Protein AF-A0A6C8WKC7-F1 (afdb_monomer)

Mean predicted aligned error: 10.05 Å

Secondary structure (DSSP, 8-state):
---THHHHHHHHHHHTTTT-BTTEEEHHHHHHHHTS---HHHHHHHHHHTTPPPEEEEETTTEEEEEEEHHHHHHHH---GGGT-

Sequence (85 aa):
MATASAAVRAKNKLAERVGEGKNYAAIIPVEKK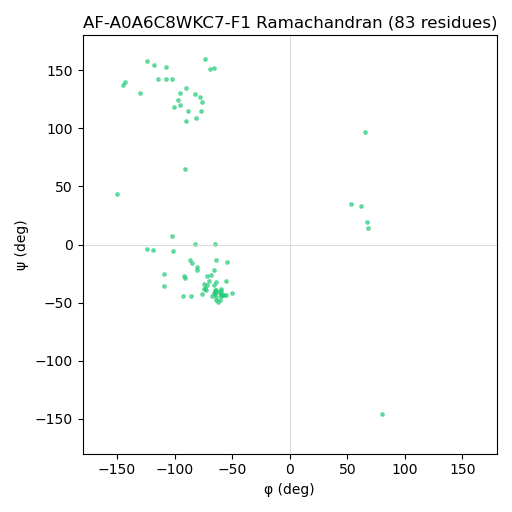LGQKFKWQPLRKWCRDNDVSPHDVDDPRFGSVKSWPRAAWLAVYGVDLRKIF

Structure (mmCIF, N/CA/C/O backbone):
data_AF-A0A6C8WKC7-F1
#
_entry.id   AF-A0A6C8WKC7-F1
#
loop_
_atom_site.group_PDB
_atom_site.id
_atom_site.type_symbol
_atom_site.label_atom_id
_atom_site.label_alt_id
_atom_site.label_comp_id
_atom_site.label_asym_id
_atom_site.label_entity_id
_atom_site.label_seq_id
_atom_site.pdbx_PDB_ins_code
_atom_site.Cartn_x
_atom_site.Cartn_y
_atom_site.Cartn_z
_atom_site.occupancy
_atom_site.B_iso_or_equiv
_atom_site.auth_seq_id
_atom_site.auth_comp_id
_atom_site.auth_asym_id
_atom_site.auth_atom_id
_atom_site.pdbx_PDB_model_num
ATOM 1 N N . MET A 1 1 ? -9.450 36.170 2.746 1.00 46.22 1 MET A N 1
ATOM 2 C CA . MET A 1 1 ? -10.184 35.088 2.055 1.00 46.22 1 MET A CA 1
ATOM 3 C C . MET A 1 1 ? -9.199 34.213 1.288 1.00 46.22 1 MET A C 1
ATOM 5 O O . MET A 1 1 ? -8.324 34.761 0.639 1.00 46.22 1 MET A O 1
ATOM 9 N N . ALA A 1 2 ? -9.403 32.893 1.374 1.00 50.88 2 ALA A N 1
ATOM 10 C CA . ALA A 1 2 ? -8.974 31.828 0.455 1.00 50.88 2 ALA A CA 1
ATOM 11 C C . ALA A 1 2 ? -7.473 31.512 0.256 1.00 50.88 2 ALA A C 1
ATOM 13 O O . ALA A 1 2 ? -6.861 31.996 -0.689 1.00 50.88 2 ALA A O 1
ATOM 14 N N . THR A 1 3 ? -6.964 30.502 0.982 1.00 43.00 3 THR A N 1
ATOM 15 C CA . THR A 1 3 ? -5.982 29.562 0.389 1.00 43.00 3 THR A CA 1
ATOM 16 C C . THR A 1 3 ? -6.032 28.147 0.979 1.00 43.00 3 THR A C 1
ATOM 18 O O . THR A 1 3 ? -5.016 27.484 1.164 1.00 43.00 3 THR A O 1
ATOM 21 N N . ALA A 1 4 ? -7.236 27.602 1.175 1.00 45.28 4 ALA A N 1
ATOM 22 C CA . ALA A 1 4 ? -7.416 26.153 1.346 1.00 45.28 4 ALA A CA 1
ATOM 23 C C . ALA A 1 4 ? -7.042 25.343 0.071 1.00 45.28 4 ALA A C 1
ATOM 25 O O . ALA A 1 4 ? -7.127 24.119 0.047 1.00 45.28 4 ALA A O 1
ATOM 26 N N . SER A 1 5 ? -6.601 26.012 -1.000 1.00 52.34 5 SER A N 1
ATOM 27 C CA . SER A 1 5 ? -6.496 25.477 -2.365 1.00 52.34 5 SER A CA 1
ATOM 28 C C . SER A 1 5 ? -5.079 25.057 -2.798 1.00 52.34 5 SER A C 1
ATOM 30 O O . SER A 1 5 ? -4.916 24.516 -3.895 1.00 52.34 5 SER A O 1
ATOM 32 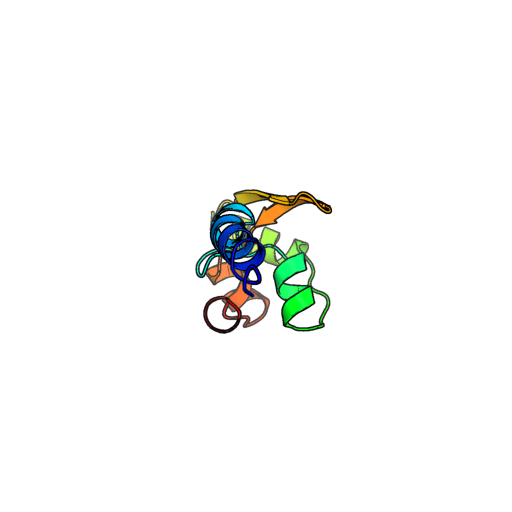N N . ALA A 1 6 ? -4.044 25.307 -1.984 1.00 45.97 6 ALA A N 1
ATOM 33 C CA . ALA A 1 6 ? -2.658 24.919 -2.294 1.00 45.97 6 ALA A CA 1
ATOM 34 C C . ALA A 1 6 ? -2.298 23.538 -1.716 1.00 45.97 6 ALA A C 1
ATOM 36 O O . ALA A 1 6 ? -1.773 22.679 -2.426 1.00 45.97 6 ALA A O 1
ATOM 37 N N . ALA A 1 7 ? -2.679 23.280 -0.461 1.00 49.09 7 ALA A N 1
ATOM 38 C CA . ALA A 1 7 ? -2.437 22.000 0.207 1.00 49.09 7 ALA A CA 1
ATOM 39 C C . ALA A 1 7 ? -3.173 20.824 -0.468 1.00 49.09 7 ALA A C 1
ATOM 41 O O . ALA A 1 7 ? -2.660 19.707 -0.516 1.00 49.09 7 ALA A O 1
ATOM 42 N N . VAL A 1 8 ? -4.351 21.079 -1.047 1.00 47.84 8 VAL A N 1
ATOM 43 C CA . VAL A 1 8 ? -5.153 20.056 -1.740 1.00 47.84 8 VAL A CA 1
ATOM 44 C C . VAL A 1 8 ? -4.545 19.681 -3.100 1.00 47.84 8 VAL A C 1
ATOM 46 O O . VAL A 1 8 ? -4.510 18.505 -3.454 1.00 47.84 8 VAL A O 1
ATOM 49 N N . ARG A 1 9 ? -3.979 20.647 -3.841 1.00 44.66 9 ARG A N 1
ATOM 50 C CA . ARG A 1 9 ? -3.332 20.379 -5.141 1.00 44.66 9 ARG A CA 1
ATOM 51 C C . ARG A 1 9 ? -2.000 19.642 -5.001 1.00 44.66 9 ARG A C 1
ATOM 53 O O . ARG A 1 9 ? -1.710 18.767 -5.813 1.00 44.66 9 ARG A O 1
ATOM 60 N N . ALA A 1 10 ? -1.234 19.924 -3.945 1.00 44.66 10 ALA A N 1
ATOM 61 C CA . ALA A 1 10 ? -0.035 19.151 -3.623 1.00 44.66 10 ALA A CA 1
ATOM 62 C C . ALA A 1 10 ? -0.375 17.694 -3.257 1.00 44.66 10 ALA A C 1
ATOM 64 O O . ALA A 1 10 ? 0.309 16.778 -3.707 1.00 44.66 10 ALA A O 1
ATOM 65 N N . LYS A 1 11 ? -1.473 17.461 -2.522 1.00 42.22 11 LYS A N 1
ATOM 66 C CA . LYS A 1 11 ? -1.929 16.105 -2.177 1.00 42.22 11 LYS A CA 1
ATOM 67 C C . LYS A 1 11 ? -2.334 15.258 -3.385 1.00 42.22 11 LYS A C 1
ATOM 69 O O . LYS A 1 11 ? -1.986 14.084 -3.422 1.00 42.22 11 LYS A O 1
ATOM 74 N N . ASN A 1 12 ? -2.999 15.837 -4.384 1.00 44.16 12 ASN A N 1
ATOM 75 C CA . ASN A 1 12 ? -3.423 15.069 -5.561 1.00 44.16 12 ASN A CA 1
ATOM 76 C C . ASN A 1 12 ? -2.246 14.652 -6.461 1.00 44.16 12 ASN A C 1
ATOM 7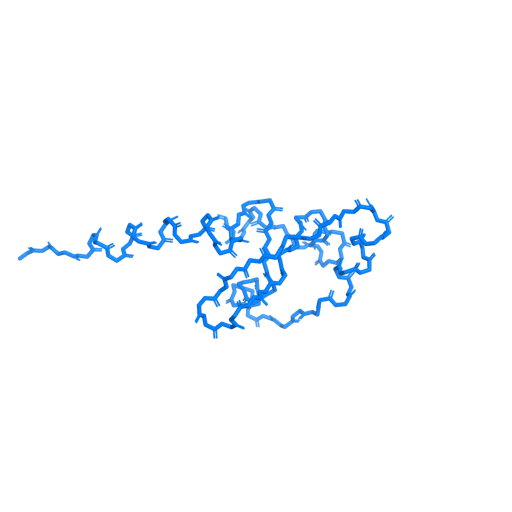8 O O . ASN A 1 12 ? -2.287 13.574 -7.038 1.00 44.16 12 ASN A O 1
ATOM 82 N N . LYS A 1 13 ? -1.171 15.450 -6.530 1.00 44.28 13 LYS A N 1
ATOM 83 C CA . LYS A 1 13 ? 0.051 15.092 -7.278 1.00 44.28 13 LYS A CA 1
ATOM 84 C C . LYS A 1 13 ? 0.976 14.142 -6.499 1.00 44.28 13 LYS A C 1
ATOM 86 O O . LYS A 1 13 ? 1.822 13.474 -7.085 1.00 44.28 13 LYS A O 1
ATOM 91 N N . LEU A 1 14 ? 0.808 14.075 -5.175 1.00 42.84 14 LEU A N 1
ATOM 92 C CA . LEU A 1 14 ? 1.476 13.101 -4.310 1.00 42.84 14 LEU A CA 1
ATOM 93 C C . LEU A 1 14 ? 0.864 11.700 -4.449 1.00 42.84 14 LEU A C 1
ATOM 95 O O . LEU A 1 14 ? 1.618 10.740 -4.424 1.00 42.84 14 LEU A O 1
ATOM 99 N N . ALA A 1 15 ? -0.445 11.562 -4.682 1.00 47.34 15 ALA A N 1
ATOM 100 C CA . ALA A 1 15 ? -1.089 10.251 -4.848 1.00 47.34 15 ALA A CA 1
ATOM 101 C C . ALA A 1 15 ? -0.509 9.431 -6.025 1.00 47.34 15 ALA A C 1
ATOM 103 O O . ALA A 1 15 ? -0.255 8.235 -5.889 1.00 47.34 15 ALA A O 1
ATOM 104 N N . GLU A 1 16 ? -0.177 10.087 -7.144 1.00 44.47 16 GLU A N 1
ATOM 105 C CA . GLU A 1 16 ? 0.507 9.441 -8.279 1.00 44.47 16 GLU A CA 1
ATOM 106 C C . GLU A 1 16 ? 1.958 9.037 -7.964 1.00 44.47 16 GLU A C 1
ATOM 108 O O . GLU A 1 16 ? 2.473 8.094 -8.559 1.00 44.47 16 GLU A O 1
ATOM 113 N N . ARG A 1 17 ? 2.621 9.720 -7.018 1.00 47.84 17 ARG A N 1
ATOM 114 C CA . ARG A 1 17 ? 4.010 9.438 -6.612 1.00 47.84 17 ARG A CA 1
ATOM 115 C C . ARG A 1 17 ? 4.140 8.471 -5.444 1.00 47.84 17 ARG A C 1
ATOM 117 O O . ARG A 1 17 ? 5.153 7.800 -5.377 1.00 47.84 17 ARG A O 1
ATOM 124 N N . VAL A 1 18 ? 3.146 8.379 -4.562 1.00 50.00 18 VAL A N 1
ATOM 125 C CA . VAL A 1 18 ? 3.145 7.493 -3.377 1.00 50.00 18 VAL A CA 1
ATOM 126 C C . VAL A 1 18 ? 2.728 6.063 -3.751 1.00 50.00 18 VAL A C 1
ATOM 128 O O . VAL A 1 18 ? 2.721 5.151 -2.927 1.00 50.00 18 VAL A O 1
ATOM 131 N N . GLY A 1 19 ? 2.439 5.817 -5.035 1.00 49.44 19 GLY A N 1
ATOM 132 C CA . GLY A 1 19 ? 1.888 4.540 -5.455 1.00 49.44 19 GLY A CA 1
ATOM 133 C C . GLY A 1 19 ? 0.541 4.320 -4.782 1.00 49.44 19 GLY A C 1
ATOM 134 O O . GLY A 1 19 ? 0.229 3.190 -4.449 1.00 49.44 19 GLY A O 1
ATOM 135 N N . GLU A 1 20 ? -0.213 5.399 -4.545 1.00 54.47 20 GLU A N 1
ATOM 136 C CA . GLU A 1 20 ? -1.641 5.394 -4.235 1.00 54.47 20 GLU A CA 1
ATOM 137 C C . GLU A 1 20 ? -2.377 5.511 -5.574 1.00 54.47 20 GLU A C 1
ATOM 139 O O . GLU A 1 20 ? -2.989 6.523 -5.913 1.00 54.47 20 GLU A O 1
ATOM 144 N N . GLY A 1 21 ? -2.228 4.481 -6.403 1.00 56.19 21 GLY A N 1
ATOM 145 C CA . GLY A 1 21 ? -2.874 4.404 -7.703 1.00 56.19 21 GLY A CA 1
ATOM 146 C C . GLY A 1 21 ? -4.002 3.384 -7.676 1.00 56.19 21 GLY A C 1
ATOM 147 O O . GLY A 1 21 ? -3.934 2.367 -6.995 1.00 56.19 21 GLY A O 1
ATOM 148 N N . LYS A 1 22 ? -5.010 3.557 -8.531 1.00 59.66 22 LYS A N 1
ATOM 149 C CA . LYS A 1 22 ? -6.078 2.554 -8.748 1.00 59.66 22 LYS A CA 1
ATOM 150 C C . LYS A 1 22 ? -5.555 1.151 -9.119 1.00 59.66 22 LYS A C 1
ATOM 152 O O . LYS A 1 22 ? -6.309 0.178 -9.080 1.00 59.66 22 LYS A O 1
ATOM 157 N N . ASN A 1 23 ? -4.279 1.059 -9.502 1.00 69.56 23 ASN A N 1
ATOM 158 C CA . ASN A 1 23 ? -3.610 -0.157 -9.951 1.00 69.56 23 ASN A CA 1
ATOM 159 C C . ASN A 1 23 ? -2.574 -0.703 -8.959 1.00 69.56 23 ASN A C 1
ATOM 161 O O . ASN A 1 23 ? -2.329 -1.905 -8.987 1.00 69.56 23 ASN A O 1
ATOM 165 N N . TYR A 1 24 ? -1.994 0.130 -8.091 1.00 78.00 24 TYR A N 1
ATOM 166 C CA . TYR A 1 24 ? -0.938 -0.263 -7.156 1.00 78.00 24 TYR A CA 1
ATOM 167 C C . TYR A 1 24 ? -1.127 0.471 -5.831 1.00 78.00 24 TYR A C 1
ATOM 169 O O . TYR A 1 24 ? -1.489 1.643 -5.849 1.00 78.00 24 TYR A O 1
ATOM 177 N N . ALA A 1 25 ? -0.901 -0.214 -4.711 1.00 80.69 25 ALA A N 1
ATOM 178 C CA . ALA A 1 25 ? -0.949 0.373 -3.377 1.00 80.69 25 ALA A CA 1
ATOM 179 C C . ALA A 1 25 ? 0.084 -0.248 -2.440 1.00 80.69 25 ALA A C 1
ATOM 181 O O . ALA A 1 25 ? 0.239 -1.474 -2.371 1.00 80.69 25 ALA A O 1
ATOM 182 N N . ALA A 1 26 ? 0.748 0.606 -1.663 1.00 83.12 26 ALA A N 1
ATOM 183 C CA . ALA A 1 26 ? 1.536 0.180 -0.517 1.00 83.12 26 ALA A CA 1
ATOM 184 C C . ALA A 1 26 ? 0.627 -0.234 0.653 1.00 83.12 26 ALA A C 1
ATOM 186 O O . ALA A 1 26 ? -0.540 0.151 0.740 1.00 83.12 26 ALA A O 1
ATOM 187 N N . ILE A 1 27 ? 1.175 -1.013 1.585 1.00 83.75 27 ILE A N 1
ATOM 188 C CA . ILE A 1 27 ? 0.418 -1.526 2.737 1.00 83.75 27 ILE A CA 1
ATOM 189 C C . ILE A 1 27 ? -0.051 -0.408 3.649 1.00 83.75 27 ILE A C 1
ATOM 191 O O . ILE A 1 27 ? -1.216 -0.382 4.011 1.00 83.75 27 ILE A O 1
ATOM 195 N N . ILE A 1 28 ? 0.821 0.543 3.968 1.00 80.31 28 ILE A N 1
ATOM 196 C CA . ILE A 1 28 ? 0.535 1.591 4.951 1.00 80.31 28 ILE A CA 1
ATOM 197 C C . ILE A 1 28 ? -0.673 2.458 4.538 1.00 80.31 28 ILE A C 1
ATOM 199 O O . ILE A 1 28 ? -1.573 2.642 5.362 1.00 80.31 28 ILE A O 1
ATOM 203 N N . PRO A 1 29 ? -0.775 2.957 3.287 1.00 77.81 29 PRO A N 1
ATOM 204 C CA . PRO A 1 29 ? -1.983 3.627 2.806 1.00 77.81 29 PRO A CA 1
ATOM 205 C C . PRO A 1 29 ? -3.257 2.787 2.949 1.00 77.81 29 PRO A C 1
ATOM 207 O O . PRO A 1 29 ? -4.290 3.298 3.388 1.00 77.81 29 PRO A O 1
ATOM 210 N N . VAL A 1 30 ? -3.181 1.496 2.614 1.00 81.50 30 VAL A N 1
ATOM 211 C CA . VAL A 1 30 ? -4.311 0.560 2.691 1.00 81.50 30 VAL A CA 1
ATOM 212 C C . VAL A 1 30 ? -4.710 0.316 4.148 1.00 81.50 30 VAL A C 1
ATOM 214 O O . VAL A 1 30 ? -5.890 0.416 4.475 1.00 81.50 30 VAL A O 1
ATOM 217 N N . GLU A 1 31 ? -3.744 0.101 5.042 1.00 84.38 31 GLU A N 1
ATOM 218 C CA . GLU A 1 31 ? -3.962 -0.039 6.484 1.00 84.38 31 GLU A CA 1
ATOM 219 C C . GLU A 1 31 ? -4.613 1.207 7.081 1.00 84.38 31 GLU A C 1
ATOM 221 O O . GLU A 1 31 ? -5.572 1.115 7.841 1.00 84.38 31 GLU A O 1
ATOM 226 N N . LYS A 1 32 ? -4.136 2.394 6.697 1.00 81.44 32 LYS A N 1
ATOM 227 C CA . LYS A 1 32 ? -4.677 3.670 7.172 1.00 81.44 32 LYS A CA 1
ATOM 228 C C . LYS A 1 32 ? -6.111 3.908 6.697 1.00 81.44 32 LYS A C 1
ATOM 230 O O . LYS A 1 32 ? -6.896 4.514 7.421 1.00 81.44 32 LYS A O 1
ATOM 235 N N . LYS A 1 33 ? -6.446 3.462 5.485 1.00 82.19 33 LYS A N 1
ATOM 236 C CA . LYS A 1 33 ? -7.790 3.585 4.905 1.00 82.19 33 LYS A CA 1
ATOM 237 C C . LYS A 1 33 ? -8.777 2.576 5.483 1.00 82.19 33 LYS A C 1
ATOM 239 O O . LYS A 1 33 ? -9.913 2.944 5.754 1.00 82.19 33 LYS A O 1
ATOM 244 N N . LEU A 1 34 ? -8.352 1.327 5.659 1.00 82.06 34 LEU A N 1
ATOM 245 C CA . LEU A 1 34 ? -9.187 0.250 6.202 1.00 82.06 34 LEU A CA 1
ATOM 246 C C . LEU A 1 34 ? -9.197 0.211 7.735 1.00 82.06 34 LEU A C 1
ATOM 248 O O . LEU A 1 34 ? -10.052 -0.453 8.313 1.00 82.06 34 LEU A O 1
ATOM 252 N N . GLY A 1 35 ? -8.259 0.887 8.402 1.00 82.38 35 GLY A N 1
ATOM 253 C CA . GLY A 1 35 ? -8.091 0.822 9.856 1.00 82.38 35 GLY A CA 1
ATOM 254 C C . GLY A 1 35 ? -7.635 -0.553 10.355 1.00 82.38 35 GLY A C 1
ATOM 255 O O . GLY A 1 35 ? -7.818 -0.875 11.525 1.00 82.38 35 GLY A O 1
ATOM 256 N N . GLN A 1 36 ? -7.072 -1.380 9.474 1.00 85.00 36 GLN A N 1
ATOM 257 C CA . GLN A 1 36 ? -6.645 -2.750 9.765 1.00 85.00 36 GLN A CA 1
ATOM 258 C C . GLN A 1 36 ? -5.172 -2.925 9.426 1.00 85.00 36 GLN A C 1
ATOM 260 O O . GLN A 1 36 ? -4.643 -2.175 8.618 1.00 85.00 36 GLN A O 1
ATOM 265 N N . LYS A 1 37 ? -4.514 -3.917 10.032 1.00 83.88 37 LYS A N 1
ATOM 266 C CA . LYS A 1 37 ? -3.110 -4.229 9.746 1.00 83.88 37 LYS A CA 1
ATOM 267 C C . LYS A 1 37 ? -3.000 -5.343 8.708 1.00 83.88 37 LYS A C 1
ATOM 269 O O . LYS A 1 37 ? -3.606 -6.400 8.881 1.00 83.88 37 LYS A O 1
ATOM 274 N N . PHE A 1 38 ? -2.187 -5.140 7.679 1.00 85.75 38 PHE A N 1
ATOM 275 C CA . PHE A 1 38 ? -1.911 -6.104 6.617 1.00 85.75 38 PHE A CA 1
ATOM 276 C C . PHE A 1 38 ? -0.428 -6.483 6.609 1.00 85.75 38 PHE A C 1
ATOM 278 O O . PHE A 1 38 ? 0.444 -5.739 7.048 1.00 85.75 38 PHE A O 1
ATOM 285 N N . LYS A 1 39 ? -0.116 -7.677 6.102 1.00 86.25 39 LYS A N 1
ATOM 286 C CA . LYS A 1 39 ? 1.264 -8.168 6.014 1.00 86.25 39 LYS A CA 1
ATOM 287 C C . LYS A 1 39 ? 1.727 -8.137 4.561 1.00 86.25 39 LYS A C 1
ATOM 289 O O . LYS A 1 39 ? 0.976 -8.466 3.652 1.00 86.25 39 LYS A O 1
ATOM 294 N N . TRP A 1 40 ? 2.989 -7.791 4.321 1.00 86.00 40 TRP A N 1
ATOM 295 C CA . TRP A 1 40 ? 3.552 -7.798 2.961 1.00 86.00 40 TRP A CA 1
ATOM 296 C C . TRP A 1 40 ? 3.965 -9.185 2.488 1.00 86.00 40 TRP A C 1
ATOM 298 O O . TRP A 1 40 ? 4.067 -9.403 1.284 1.00 86.00 40 TRP A O 1
ATOM 308 N N . GLN A 1 41 ? 4.214 -10.131 3.400 1.00 88.81 41 GLN A N 1
ATOM 309 C CA . GLN A 1 41 ? 4.705 -11.457 3.013 1.00 88.81 41 GLN A CA 1
ATOM 310 C C . GLN A 1 41 ? 3.737 -12.198 2.067 1.00 88.81 41 GLN A C 1
ATOM 312 O O . GLN A 1 41 ? 4.216 -12.739 1.070 1.00 88.81 41 GLN A O 1
ATOM 317 N N . PRO A 1 42 ? 2.406 -12.191 2.299 1.00 89.25 42 PRO A N 1
ATOM 318 C CA . PRO A 1 42 ? 1.444 -12.824 1.396 1.00 89.25 42 PRO A CA 1
ATOM 319 C C . PRO A 1 42 ? 1.378 -12.160 0.013 1.00 89.25 42 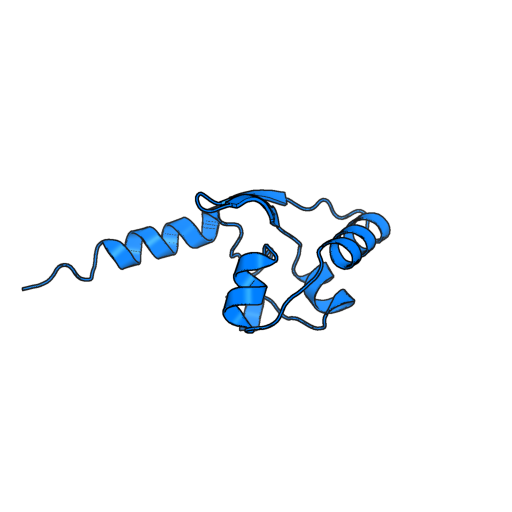PRO A C 1
ATOM 321 O O . PRO A 1 42 ? 1.363 -12.858 -0.997 1.00 89.25 42 PRO A O 1
ATOM 324 N N . LEU A 1 43 ? 1.427 -10.824 -0.047 1.00 87.00 43 LEU A N 1
ATOM 325 C CA . LEU A 1 43 ? 1.454 -10.072 -1.310 1.00 87.00 43 LEU A CA 1
ATOM 326 C C . LEU A 1 43 ? 2.732 -10.362 -2.100 1.00 87.00 43 LEU A C 1
ATOM 328 O O . LEU A 1 43 ? 2.677 -10.619 -3.298 1.00 87.00 43 LEU A O 1
ATOM 332 N N . ARG A 1 44 ? 3.879 -10.414 -1.415 1.00 87.12 44 ARG A N 1
ATOM 333 C CA . ARG A 1 44 ? 5.160 -10.787 -2.022 1.00 87.12 44 ARG A CA 1
ATOM 334 C C . ARG A 1 44 ? 5.151 -12.204 -2.577 1.00 87.12 44 ARG A C 1
ATOM 336 O O . ARG A 1 44 ? 5.714 -12.427 -3.645 1.00 87.12 44 ARG A O 1
ATOM 343 N N . LYS A 1 45 ? 4.539 -13.148 -1.859 1.00 90.25 45 LYS A N 1
ATOM 344 C CA . LYS A 1 45 ? 4.381 -14.524 -2.336 1.00 90.25 45 LYS A CA 1
ATOM 345 C C . LYS A 1 45 ? 3.537 -14.549 -3.610 1.00 90.25 45 LYS A C 1
ATOM 347 O O . LYS A 1 45 ? 3.992 -15.087 -4.607 1.00 90.25 45 LYS A O 1
ATOM 352 N N . TRP A 1 46 ? 2.383 -13.882 -3.603 1.00 92.06 46 TRP A N 1
ATOM 353 C CA . TRP A 1 46 ? 1.523 -13.790 -4.783 1.00 92.06 46 TRP A CA 1
ATOM 354 C C . TRP A 1 46 ? 2.250 -13.166 -5.979 1.00 92.06 46 TRP A C 1
ATOM 356 O O . TRP A 1 46 ? 2.181 -13.696 -7.082 1.00 92.06 46 TRP A O 1
ATOM 366 N N . CYS A 1 47 ? 3.004 -12.087 -5.756 1.00 87.88 47 CYS A N 1
ATOM 367 C CA . CYS A 1 47 ? 3.838 -11.461 -6.780 1.00 87.88 47 CYS A CA 1
ATOM 368 C C . CYS A 1 47 ? 4.851 -12.439 -7.384 1.00 87.88 47 CYS A C 1
ATOM 370 O O . CYS A 1 47 ? 4.986 -12.489 -8.598 1.00 87.88 47 CYS A O 1
ATOM 372 N N . ARG A 1 48 ? 5.520 -13.250 -6.557 1.00 88.50 48 ARG A N 1
ATOM 373 C CA . ARG A 1 48 ? 6.458 -14.274 -7.034 1.00 88.50 48 ARG A CA 1
ATOM 374 C C . ARG A 1 48 ? 5.759 -15.375 -7.834 1.00 88.50 48 ARG A C 1
ATOM 376 O O . ARG A 1 48 ? 6.286 -15.789 -8.855 1.00 88.50 48 ARG A O 1
ATOM 383 N N . ASP A 1 49 ? 4.595 -15.824 -7.378 1.00 91.38 49 ASP A N 1
ATOM 384 C CA . ASP A 1 49 ? 3.848 -16.915 -8.016 1.00 91.38 49 ASP A CA 1
ATOM 385 C C . ASP A 1 49 ? 3.216 -16.485 -9.355 1.00 91.38 49 ASP A C 1
ATOM 387 O O . ASP A 1 49 ? 3.018 -17.313 -10.238 1.00 91.38 49 ASP A O 1
ATOM 391 N N . ASN A 1 50 ? 2.913 -15.192 -9.518 1.00 87.94 50 ASN A N 1
ATOM 392 C CA . ASN A 1 50 ? 2.300 -14.627 -10.729 1.00 87.94 50 ASN A CA 1
ATOM 393 C C . ASN A 1 50 ? 3.312 -13.895 -11.630 1.00 87.94 50 ASN A C 1
ATOM 395 O O . ASN A 1 50 ? 2.901 -13.231 -12.578 1.00 87.94 50 ASN A O 1
ATOM 399 N N . ASP A 1 51 ? 4.607 -13.973 -11.310 1.00 86.94 51 ASP A N 1
ATOM 400 C CA . ASP A 1 51 ? 5.697 -13.262 -11.993 1.00 86.94 51 ASP A CA 1
ATOM 401 C C . ASP A 1 51 ? 5.473 -11.736 -12.109 1.00 86.94 51 ASP A C 1
ATOM 403 O O . ASP A 1 51 ? 5.842 -11.073 -13.077 1.00 86.94 51 ASP A O 1
ATOM 407 N N . VAL A 1 52 ? 4.838 -11.147 -11.090 1.00 84.88 52 VAL A N 1
ATOM 408 C CA . VAL A 1 52 ? 4.544 -9.712 -11.030 1.00 84.88 52 VAL A CA 1
ATOM 409 C C . VAL A 1 52 ? 5.551 -9.008 -10.134 1.00 84.88 52 VAL A C 1
ATOM 411 O O . VAL A 1 52 ? 5.598 -9.234 -8.924 1.00 84.88 52 VAL A O 1
ATOM 414 N N . SER A 1 53 ? 6.309 -8.079 -10.710 1.00 78.12 53 SER A N 1
ATOM 415 C CA . SER A 1 53 ? 7.233 -7.238 -9.948 1.00 78.12 53 SER A CA 1
ATOM 416 C C . SER A 1 53 ? 6.485 -6.134 -9.186 1.00 78.12 53 SER A C 1
ATOM 418 O O . SER A 1 53 ? 5.776 -5.342 -9.809 1.00 78.12 53 SER A O 1
ATOM 420 N N . PRO A 1 54 ? 6.615 -6.046 -7.848 1.00 79.75 54 PRO A N 1
ATOM 421 C CA . PRO A 1 54 ? 6.128 -4.894 -7.098 1.00 79.75 54 PRO A CA 1
ATOM 422 C C . PRO A 1 54 ? 6.972 -3.654 -7.414 1.00 79.75 54 PRO A C 1
ATOM 424 O O . PRO A 1 54 ? 8.167 -3.764 -7.685 1.00 79.75 54 PRO A O 1
ATOM 427 N N . HIS A 1 55 ? 6.363 -2.473 -7.325 1.00 79.25 55 HIS A N 1
ATOM 428 C CA . HIS A 1 55 ? 7.078 -1.211 -7.504 1.00 79.25 55 HIS A CA 1
ATOM 429 C C . HIS A 1 55 ? 7.618 -0.715 -6.168 1.00 79.25 55 HIS A C 1
ATOM 431 O O . HIS A 1 55 ? 6.898 -0.720 -5.173 1.00 79.25 55 HIS A O 1
ATOM 437 N N . ASP A 1 56 ? 8.868 -0.271 -6.139 1.00 73.94 56 ASP A N 1
ATOM 438 C CA . ASP A 1 56 ? 9.405 0.459 -4.995 1.00 73.94 56 ASP A CA 1
ATOM 439 C C . ASP A 1 56 ? 8.991 1.926 -5.112 1.00 73.94 56 ASP A C 1
ATOM 441 O O . ASP A 1 56 ? 9.110 2.538 -6.175 1.00 73.94 56 ASP A O 1
ATOM 445 N N . VAL A 1 57 ? 8.432 2.461 -4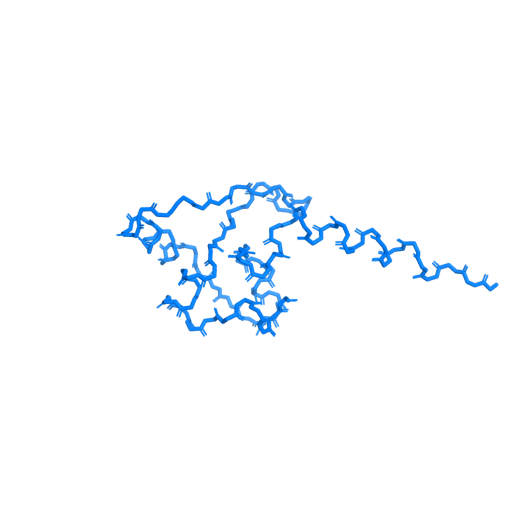.032 1.00 70.81 57 VAL A N 1
ATOM 446 C CA . VAL A 1 57 ? 7.909 3.819 -3.980 1.00 70.81 57 VAL A CA 1
ATOM 447 C C . VAL A 1 57 ? 8.462 4.530 -2.762 1.00 70.81 57 VAL A C 1
ATOM 449 O O . VAL A 1 57 ? 8.387 4.019 -1.649 1.00 70.81 57 VAL A O 1
ATOM 452 N N . ASP A 1 58 ? 8.994 5.727 -2.964 1.00 61.16 58 ASP A N 1
ATOM 453 C CA . ASP A 1 58 ? 9.517 6.540 -1.876 1.00 61.16 58 ASP A CA 1
ATOM 454 C C . ASP A 1 58 ? 8.38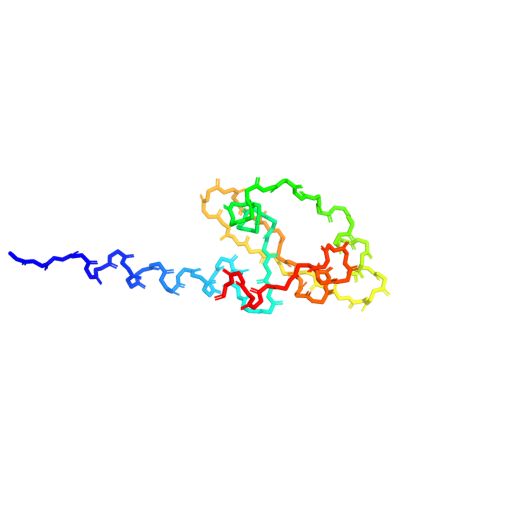5 7.287 -1.161 1.00 61.16 58 ASP A C 1
ATOM 456 O O . ASP A 1 58 ? 7.798 8.240 -1.680 1.00 61.16 58 ASP A O 1
ATOM 460 N N . ASP A 1 59 ? 8.089 6.853 0.062 1.00 63.16 59 ASP A N 1
ATOM 461 C CA . ASP A 1 59 ? 7.205 7.546 0.989 1.00 63.16 59 ASP A CA 1
ATOM 462 C C . ASP A 1 59 ? 8.044 8.423 1.942 1.00 63.16 59 ASP A C 1
ATOM 464 O O . ASP A 1 59 ? 8.858 7.911 2.711 1.00 63.16 59 ASP A O 1
ATOM 468 N N . PRO A 1 60 ? 7.852 9.752 1.976 1.00 57.69 60 PRO A N 1
ATOM 469 C CA . PRO A 1 60 ? 8.644 10.641 2.826 1.00 57.69 60 PRO A CA 1
ATOM 470 C C . PRO A 1 60 ? 8.466 10.411 4.340 1.00 57.69 60 PRO A C 1
ATOM 472 O O . PRO A 1 60 ? 9.248 10.947 5.122 1.00 57.69 60 PRO A O 1
ATOM 475 N N . ARG A 1 61 ? 7.457 9.648 4.787 1.00 56.56 61 ARG A N 1
ATOM 476 C CA . ARG A 1 61 ? 7.274 9.279 6.204 1.00 56.56 61 ARG A CA 1
ATOM 477 C C . ARG A 1 61 ? 7.955 7.973 6.590 1.00 56.56 61 ARG A C 1
ATOM 479 O O . ARG A 1 61 ? 8.296 7.820 7.758 1.00 56.56 61 ARG A O 1
ATOM 486 N N . PHE A 1 62 ? 8.103 7.038 5.656 1.00 56.88 62 PHE A N 1
ATOM 487 C CA . PHE A 1 62 ? 8.579 5.679 5.943 1.00 56.88 62 PHE A CA 1
ATOM 488 C C . PHE A 1 62 ? 9.817 5.266 5.134 1.00 56.88 62 PHE A C 1
ATOM 490 O O . PHE A 1 62 ? 10.371 4.198 5.381 1.00 56.88 62 PHE A O 1
ATOM 497 N N . GLY A 1 63 ? 10.283 6.112 4.215 1.00 69.12 63 GLY A N 1
ATOM 498 C CA . GLY A 1 63 ? 11.339 5.796 3.261 1.00 69.12 63 GLY A CA 1
ATOM 499 C C . GLY A 1 63 ? 10.804 4.999 2.072 1.00 69.12 63 GLY A C 1
ATOM 500 O O . GLY A 1 63 ? 9.672 5.191 1.637 1.00 69.12 63 GLY A O 1
ATOM 501 N N . SER A 1 64 ? 11.615 4.087 1.545 1.00 67.81 64 SER A N 1
ATOM 502 C CA . SER A 1 64 ? 11.231 3.266 0.395 1.00 67.81 64 SER A CA 1
ATOM 503 C C . SER A 1 64 ? 10.281 2.140 0.822 1.00 67.81 64 SER A C 1
ATOM 505 O O . SER A 1 64 ? 10.647 1.254 1.599 1.00 67.81 64 SER A O 1
ATOM 507 N N . VAL A 1 65 ? 9.042 2.179 0.335 1.00 76.62 65 VAL A N 1
ATOM 508 C CA . VAL A 1 65 ? 7.996 1.186 0.597 1.00 76.62 65 VAL A CA 1
ATOM 509 C C . VAL A 1 65 ? 7.620 0.447 -0.684 1.00 76.62 65 VAL A C 1
ATOM 511 O O . VAL A 1 65 ? 7.530 1.024 -1.764 1.00 76.62 65 VAL A O 1
ATOM 514 N N . LYS A 1 66 ? 7.342 -0.855 -0.567 1.00 82.06 66 LYS A N 1
ATOM 515 C CA . LYS A 1 66 ? 6.853 -1.651 -1.700 1.00 82.06 66 LYS A CA 1
ATOM 516 C C . LYS A 1 66 ? 5.372 -1.392 -1.952 1.00 82.06 66 LYS A C 1
ATOM 518 O O . LYS A 1 66 ? 4.540 -1.557 -1.055 1.00 82.06 66 LYS A O 1
ATOM 523 N N . SER A 1 67 ? 5.058 -1.055 -3.194 1.00 83.06 67 SER A N 1
ATOM 524 C CA . SER A 1 67 ? 3.718 -0.928 -3.739 1.00 83.06 67 SER A CA 1
ATOM 525 C C . SER A 1 67 ? 3.320 -2.203 -4.479 1.00 83.06 67 SER A C 1
ATOM 527 O O . SER A 1 67 ? 4.012 -2.682 -5.382 1.00 83.06 67 SER A O 1
ATOM 529 N N . TRP A 1 68 ? 2.194 -2.774 -4.060 1.00 87.12 68 TRP A N 1
ATOM 530 C CA . TRP A 1 68 ? 1.691 -4.054 -4.545 1.00 87.12 68 TRP A CA 1
ATOM 531 C C . TRP A 1 68 ? 0.549 -3.836 -5.539 1.00 87.12 68 TRP A C 1
ATOM 533 O O . TRP A 1 68 ? -0.282 -2.948 -5.329 1.00 87.12 68 TRP A O 1
ATOM 543 N N . PRO A 1 69 ? 0.462 -4.645 -6.606 1.00 86.75 69 PRO A N 1
ATOM 544 C CA . PRO A 1 69 ? -0.583 -4.514 -7.611 1.00 86.75 69 PRO A CA 1
ATOM 545 C C . PRO A 1 69 ? -1.962 -4.830 -7.028 1.00 86.75 69 PRO A C 1
ATOM 547 O O . PRO A 1 69 ? -2.114 -5.673 -6.142 1.00 86.75 69 PRO A O 1
ATOM 550 N N . ARG A 1 70 ? -2.999 -4.222 -7.605 1.00 85.81 70 ARG A N 1
ATOM 551 C CA . ARG A 1 70 ? -4.409 -4.491 -7.286 1.00 85.81 70 ARG A CA 1
ATOM 552 C C . ARG A 1 70 ? -4.732 -5.981 -7.324 1.00 85.81 70 ARG A C 1
ATOM 554 O O . ARG A 1 70 ? -5.467 -6.461 -6.471 1.00 85.81 70 ARG A O 1
ATOM 561 N N . ALA A 1 71 ? -4.205 -6.698 -8.314 1.00 87.00 71 ALA A N 1
ATOM 562 C CA . ALA A 1 71 ? -4.450 -8.127 -8.464 1.00 87.00 71 ALA A CA 1
ATOM 563 C C . ALA A 1 71 ? -3.967 -8.920 -7.236 1.00 87.00 71 ALA A C 1
ATOM 565 O O . ALA A 1 71 ? -4.705 -9.772 -6.750 1.00 87.00 71 ALA A O 1
ATOM 566 N N . ALA A 1 72 ? -2.809 -8.562 -6.666 1.00 89.62 72 ALA A N 1
ATOM 567 C CA . ALA A 1 72 ? -2.318 -9.162 -5.427 1.00 89.62 72 ALA A CA 1
ATOM 568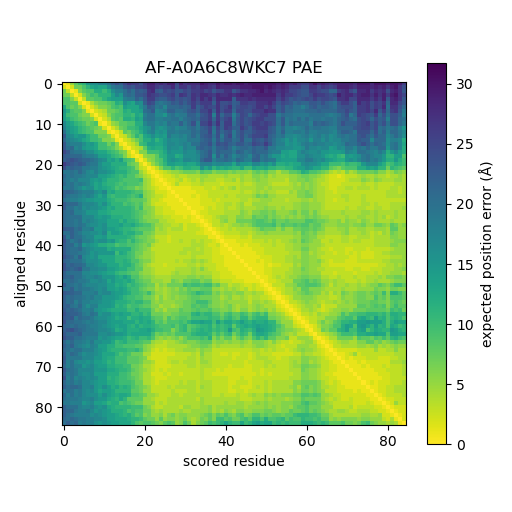 C C . ALA A 1 72 ? -3.247 -8.850 -4.251 1.00 89.62 72 ALA A C 1
ATOM 570 O O . ALA A 1 72 ? -3.636 -9.752 -3.517 1.00 89.62 72 ALA A O 1
ATOM 571 N N . TRP A 1 73 ? -3.644 -7.587 -4.086 1.00 89.00 73 TRP A N 1
ATOM 572 C CA . TRP A 1 73 ? -4.552 -7.176 -3.011 1.00 89.00 73 TRP A CA 1
ATOM 573 C C . TRP A 1 73 ? -5.903 -7.886 -3.065 1.00 89.00 73 TRP A C 1
ATOM 575 O O . TRP A 1 73 ? -6.409 -8.344 -2.038 1.00 89.00 73 TRP A O 1
ATOM 585 N N . LEU A 1 74 ? -6.462 -8.022 -4.263 1.00 88.38 74 LEU A N 1
ATOM 586 C CA . LEU A 1 74 ? -7.750 -8.661 -4.475 1.00 88.38 74 LEU A CA 1
ATOM 587 C C . LEU A 1 74 ? -7.663 -10.183 -4.302 1.00 88.38 74 LEU A C 1
ATOM 589 O O . LEU A 1 74 ? -8.550 -10.769 -3.695 1.00 88.38 74 LEU A O 1
ATOM 593 N N . ALA A 1 75 ? -6.585 -10.819 -4.763 1.00 88.75 75 ALA A N 1
ATOM 594 C CA . ALA A 1 75 ? -6.399 -12.263 -4.628 1.00 88.75 75 ALA A CA 1
ATOM 595 C C . ALA A 1 75 ? -6.025 -12.701 -3.202 1.00 88.75 75 ALA A C 1
ATOM 597 O O . ALA A 1 75 ? -6.472 -13.747 -2.743 1.00 88.75 75 ALA A O 1
ATOM 598 N N . VAL A 1 76 ? -5.202 -11.919 -2.498 1.00 89.88 76 VAL A N 1
ATOM 599 C CA . VAL A 1 76 ? -4.701 -12.261 -1.157 1.00 89.88 76 VAL A CA 1
ATOM 600 C C . VAL A 1 76 ? -5.675 -11.837 -0.062 1.00 89.88 76 VAL A C 1
ATOM 602 O O . VAL A 1 76 ? -5.904 -12.589 0.882 1.00 89.88 76 VAL A O 1
ATOM 605 N N . TYR A 1 77 ? -6.220 -10.623 -0.166 1.00 87.31 77 TYR A N 1
ATOM 606 C CA . TYR A 1 77 ? -7.021 -10.002 0.891 1.00 87.31 77 TYR A CA 1
ATOM 607 C C . TYR A 1 77 ? -8.461 -9.688 0.468 1.00 87.31 77 TYR A C 1
ATOM 609 O O . TYR A 1 77 ? -9.236 -9.218 1.296 1.00 87.31 77 TYR A O 1
ATOM 617 N N . GLY A 1 78 ? -8.840 -9.898 -0.799 1.00 87.25 78 GLY A N 1
ATOM 618 C CA . GLY A 1 78 ? -10.151 -9.467 -1.307 1.00 87.25 78 GLY A CA 1
ATOM 619 C C . GLY A 1 78 ? -10.303 -7.944 -1.377 1.00 87.25 78 GLY A C 1
ATOM 620 O O . GLY A 1 78 ? -11.414 -7.432 -1.500 1.00 87.25 78 GLY A O 1
ATOM 621 N N . VAL A 1 79 ? -9.197 -7.204 -1.272 1.00 84.88 79 VAL A N 1
ATOM 622 C CA . VAL A 1 79 ? -9.199 -5.744 -1.192 1.00 84.88 79 VAL A CA 1
ATOM 623 C C . VAL A 1 79 ? -9.162 -5.159 -2.600 1.00 84.88 79 VAL A C 1
ATOM 625 O O . VAL A 1 79 ? -8.174 -5.304 -3.320 1.00 84.88 79 VAL A O 1
ATOM 628 N N . ASP A 1 80 ? -10.229 -4.461 -2.996 1.00 82.62 80 ASP A N 1
ATOM 629 C CA . ASP A 1 80 ? -10.241 -3.730 -4.263 1.00 82.62 80 ASP 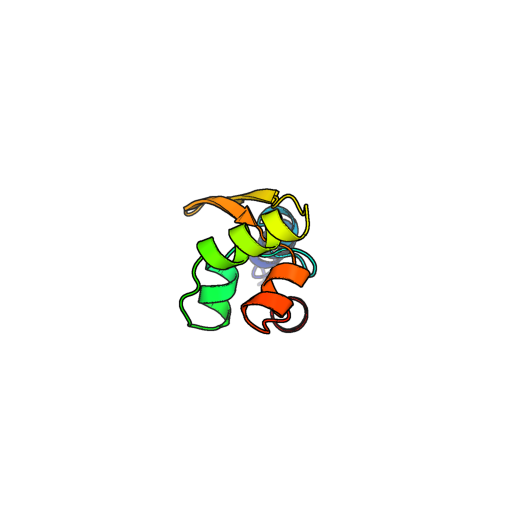A CA 1
ATOM 630 C C . ASP A 1 80 ? -9.727 -2.301 -4.069 1.00 82.62 80 ASP A C 1
ATOM 632 O O . ASP A 1 80 ? -10.432 -1.432 -3.550 1.00 82.62 80 ASP A O 1
ATOM 636 N N . LEU A 1 81 ? -8.503 -2.048 -4.538 1.00 79.94 81 LEU A N 1
ATOM 637 C CA . LEU A 1 81 ? -7.875 -0.728 -4.474 1.00 79.94 81 LEU A CA 1
ATOM 638 C C . LEU A 1 81 ? -8.729 0.370 -5.123 1.00 79.94 81 LEU A C 1
ATOM 640 O O . LEU A 1 81 ? -8.735 1.487 -4.618 1.00 79.94 81 LEU A O 1
ATOM 644 N N . ARG A 1 82 ? -9.518 0.053 -6.164 1.00 75.88 82 ARG A N 1
ATOM 645 C CA . ARG A 1 82 ? -10.407 1.019 -6.843 1.00 75.88 82 ARG A CA 1
ATOM 646 C C . ARG A 1 82 ? -11.546 1.535 -5.967 1.00 75.88 82 ARG A C 1
ATOM 648 O O . ARG A 1 82 ? -12.153 2.547 -6.295 1.00 75.88 82 ARG A O 1
ATOM 655 N N . LYS A 1 83 ? -11.907 0.800 -4.911 1.00 76.31 83 LYS A N 1
ATOM 656 C CA . LYS A 1 83 ? -12.939 1.225 -3.954 1.00 76.31 83 LYS A CA 1
ATOM 657 C C . LYS A 1 83 ? -12.363 2.100 -2.837 1.00 76.31 83 LYS A C 1
ATOM 659 O O . LYS A 1 83 ? -13.125 2.700 -2.089 1.00 76.31 83 LYS A O 1
ATOM 664 N N . ILE A 1 84 ? -11.036 2.143 -2.707 1.00 73.88 84 ILE A N 1
ATOM 665 C CA . ILE A 1 84 ? -10.321 2.770 -1.587 1.00 73.88 84 ILE A CA 1
ATOM 666 C C . ILE A 1 84 ? -9.604 4.058 -2.030 1.00 73.88 84 ILE A C 1
ATOM 668 O O . ILE A 1 84 ? -9.547 5.028 -1.254 1.00 73.88 84 ILE A O 1
ATOM 672 N N . PHE A 1 85 ? -9.094 4.057 -3.266 1.00 67.69 85 PHE A N 1
ATOM 673 C CA . PHE A 1 85 ? -8.430 5.158 -3.969 1.00 67.69 85 PHE A CA 1
ATOM 674 C C . PHE A 1 85 ? -9.159 5.477 -5.279 1.00 67.69 85 PHE A C 1
ATOM 676 O O . PHE A 1 85 ? -9.389 6.679 -5.533 1.00 67.69 85 PHE A O 1
#

Foldseek 3Di:
DDDPPPVVVVVVVVCVQQQLDLFKAFQVLVCVQVVHHDDCPQLVVVCVVVVHDWDFGQDVVPGTTTIGTQVSCCVRPVDRSNVRD

Organism: Salmonella typhimurium (NCBI:txid90371)

Nearest PDB structures (foldseek):
  1qpm-assembly1_A  TM=5.747E-01  e=1.296E+00  Muvirus mu
  6gsn-assembly1_Z  TM=3.541E-01  e=3.185E+00  Kluyveromyces lactis NRRL Y-1140
  8xsx-assembly1_SZ  TM=3.586E-01  e=5.537E+00  Homo sapiens
  5xxu-assembly1_Z  TM=3.299E-01  e=7.823E+00  Toxoplasma gondii
  6q8y-assembly1_K  TM=2.790E-01  e=8.383E+00  Saccharomyces cerevisiae

Solvent-accessible surface area (backbone atoms only — not comparable to full-atom values): 5012 Å² total; per-residue (Å²): 136,87,73,82,67,57,69,55,56,53,50,62,62,40,30,74,55,51,30,57,39,63,56,27,39,28,60,66,68,51,23,68,72,70,74,45,90,80,72,64,67,64,43,53,49,46,24,63,76,68,75,45,83,63,46,81,24,65,34,97,89,79,43,79,41,64,19,40,43,31,68,36,38,36,73,74,70,66,41,58,40,65,82,77,94

Radius of gyration: 14.02 Å; Cα contacts (8 Å, |Δi|>4): 99; chains: 1; bounding box: 24×52×22 Å

pLDDT: mean 72.39, std 16.4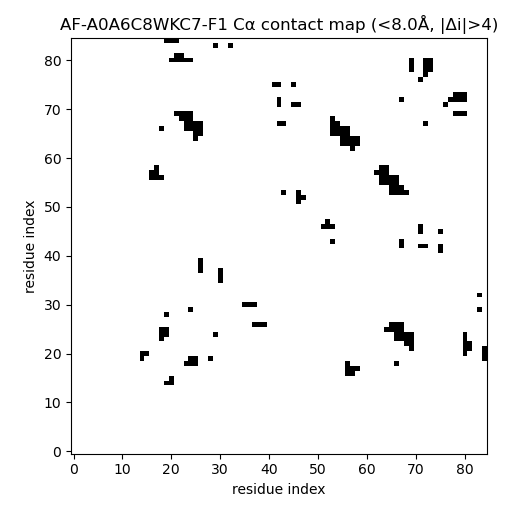8, range [42.22, 92.06]